Protein AF-A0A934TIP6-F1 (afdb_monomer_lite)

Secondary structure (DSSP, 8-state):
-PPPP-------SSHHHHHHHHHHHHHHTTSSSSHHHHHHHTT--GGGGGGSSSSS--PPPHHHHHHHHHHHTB-HHHHHH--S-SB-SSPPPPPPS-HHHHHHHHHHHHHHHHHHHHHTTS-SSHHHHHHHTT--HHHHHHHHH-TT-PPPHHHHHHHHHHH-B-HHHHHHS-S-SB--

Structure (mmCIF, N/CA/C/O backbone):
data_AF-A0A934TIP6-F1
#
_entry.id   AF-A0A934TIP6-F1
#
loop_
_atom_site.group_PDB
_atom_site.id
_atom_site.type_symbol
_atom_site.label_atom_id
_atom_site.label_alt_id
_atom_site.label_comp_id
_atom_site.label_asym_id
_atom_site.label_entity_id
_atom_site.label_seq_id
_atom_site.pdbx_PDB_ins_code
_atom_site.Cartn_x
_atom_site.Cartn_y
_atom_site.Cartn_z
_atom_site.occupancy
_atom_site.B_iso_or_equiv
_atom_site.auth_seq_id
_atom_site.auth_comp_id
_atom_site.auth_asym_id
_atom_site.auth_atom_id
_atom_site.pdbx_PDB_model_num
ATOM 1 N N . MET A 1 1 ? -9.749 -13.375 19.514 1.00 35.75 1 MET A N 1
ATOM 2 C CA . MET A 1 1 ? -10.208 -12.117 18.885 1.00 35.75 1 MET A CA 1
ATOM 3 C C . MET A 1 1 ? -11.537 -12.385 18.184 1.00 35.75 1 MET A C 1
ATOM 5 O O . MET A 1 1 ? -11.676 -13.491 17.665 1.00 35.75 1 MET A O 1
ATOM 9 N N . PRO A 1 2 ? -12.535 -11.482 18.238 1.00 31.72 2 PRO A N 1
ATOM 10 C CA . PRO A 1 2 ? -13.823 -11.696 17.579 1.00 31.72 2 PRO A CA 1
ATOM 11 C C . PRO A 1 2 ? -13.658 -11.573 16.060 1.00 31.72 2 PRO A C 1
ATOM 13 O O . PRO A 1 2 ? -13.061 -10.609 15.591 1.00 31.72 2 PRO A O 1
ATOM 16 N N . LYS A 1 3 ? -14.181 -12.558 15.328 1.00 41.22 3 LYS A N 1
ATOM 17 C CA . LYS A 1 3 ? -14.133 -12.662 13.863 1.00 41.22 3 LYS A CA 1
ATOM 18 C C . LYS A 1 3 ? -15.071 -11.637 13.229 1.00 41.22 3 LYS A C 1
ATOM 20 O O . LYS A 1 3 ? -16.223 -11.533 13.664 1.00 41.22 3 LYS A O 1
ATOM 25 N N . LEU A 1 4 ? -14.624 -10.928 12.194 1.00 46.34 4 LEU A N 1
ATOM 26 C CA . LEU A 1 4 ? -15.534 -10.177 11.331 1.00 46.34 4 LEU A CA 1
ATOM 27 C C . LEU A 1 4 ? -16.456 -11.206 10.657 1.00 46.34 4 LEU A C 1
ATOM 29 O O . LEU A 1 4 ? -16.002 -12.139 10.001 1.00 46.34 4 LEU A O 1
ATOM 33 N N . SER A 1 5 ? -17.767 -11.129 10.908 1.00 40.75 5 SER A N 1
ATOM 34 C CA . SER A 1 5 ? -18.690 -12.161 10.427 1.00 40.75 5 SER A CA 1
ATOM 35 C C . SER A 1 5 ? -18.720 -12.179 8.896 1.00 40.75 5 SER A C 1
ATOM 37 O O . SER A 1 5 ? -19.048 -11.156 8.294 1.00 40.75 5 SER A O 1
ATOM 39 N N . ASN A 1 6 ? -18.459 -13.350 8.300 1.00 37.62 6 ASN A N 1
ATOM 40 C CA . ASN A 1 6 ? -18.580 -13.675 6.870 1.00 37.62 6 ASN A CA 1
ATOM 41 C C . ASN A 1 6 ? -20.030 -13.558 6.353 1.00 37.62 6 ASN A C 1
ATOM 43 O O . ASN A 1 6 ? -20.624 -14.520 5.867 1.00 37.62 6 ASN A O 1
ATOM 47 N N . LYS A 1 7 ? -20.644 -12.380 6.453 1.00 37.94 7 LYS A N 1
ATOM 48 C CA . LYS A 1 7 ? -21.800 -12.047 5.624 1.00 37.94 7 LYS A CA 1
ATOM 49 C C . LYS A 1 7 ? -21.249 -11.529 4.310 1.00 37.94 7 LYS A C 1
ATOM 51 O O . LYS A 1 7 ? -20.568 -10.515 4.313 1.00 37.94 7 LYS A O 1
ATOM 56 N N . ALA A 1 8 ? -21.531 -12.260 3.233 1.00 38.03 8 ALA A N 1
ATOM 57 C CA . ALA A 1 8 ? -21.173 -11.950 1.854 1.00 38.03 8 ALA A CA 1
ATOM 58 C C . ALA A 1 8 ? -21.288 -10.445 1.563 1.00 38.03 8 ALA A C 1
ATOM 60 O O . ALA A 1 8 ? -22.372 -9.917 1.310 1.00 38.03 8 ALA A O 1
ATOM 61 N N . ILE A 1 9 ? -20.155 -9.754 1.643 1.00 43.81 9 ILE A N 1
ATOM 62 C CA . ILE A 1 9 ? -20.020 -8.369 1.227 1.00 43.81 9 ILE A CA 1
ATOM 63 C C . ILE A 1 9 ? -19.826 -8.424 -0.285 1.00 43.81 9 ILE A C 1
ATOM 65 O O . ILE A 1 9 ? -18.886 -9.055 -0.767 1.00 43.81 9 ILE A O 1
ATOM 69 N N . SER A 1 10 ? -20.729 -7.805 -1.047 1.00 39.66 10 SER A N 1
ATOM 70 C CA . SER A 1 10 ? -20.535 -7.635 -2.486 1.00 39.66 10 SER A CA 1
ATOM 71 C C . SER A 1 10 ? -19.208 -6.909 -2.709 1.00 39.66 10 SER A C 1
ATOM 73 O O . SER A 1 10 ? -19.057 -5.768 -2.270 1.00 39.66 10 SER A O 1
ATOM 75 N N . VAL A 1 11 ? -18.242 -7.569 -3.346 1.00 41.59 11 VAL A N 1
ATOM 76 C CA . VAL A 1 11 ? -16.917 -7.003 -3.622 1.00 41.59 11 VAL A CA 1
ATOM 77 C C . VAL A 1 11 ? -17.089 -5.835 -4.599 1.00 41.59 11 VAL A C 1
ATOM 79 O O . VAL A 1 11 ? -17.221 -6.045 -5.803 1.00 41.59 11 VAL A O 1
ATOM 82 N N . ASN A 1 12 ? -17.155 -4.604 -4.084 1.00 48.41 12 ASN A N 1
ATOM 83 C CA . ASN A 1 12 ? -17.153 -3.390 -4.900 1.00 48.41 12 ASN A CA 1
ATOM 84 C C . ASN A 1 12 ? -15.711 -2.878 -5.095 1.00 48.41 12 ASN A C 1
ATOM 86 O O . ASN A 1 12 ? -14.817 -3.168 -4.293 1.00 48.41 12 ASN A O 1
ATOM 90 N N . LYS A 1 13 ? -15.456 -2.230 -6.239 1.00 61.59 13 LYS A N 1
ATOM 91 C CA . LYS A 1 13 ? -14.138 -2.234 -6.905 1.00 61.59 13 LYS A CA 1
ATOM 92 C C . LYS A 1 13 ? -13.072 -1.321 -6.283 1.00 61.59 13 LYS A C 1
ATOM 94 O O . LYS A 1 13 ? -11.893 -1.650 -6.419 1.00 61.59 13 LYS A O 1
ATOM 99 N N . ASN A 1 14 ? -13.421 -0.229 -5.604 1.00 78.19 14 ASN A N 1
ATOM 100 C CA . ASN A 1 14 ? -12.431 0.751 -5.131 1.00 78.19 14 ASN A CA 1
ATOM 101 C C . ASN A 1 14 ? -12.006 0.522 -3.662 1.00 78.19 14 ASN A C 1
ATOM 103 O O . ASN A 1 14 ? -12.604 -0.271 -2.933 1.00 78.19 14 ASN A O 1
ATOM 107 N N . ILE A 1 15 ? -10.903 1.150 -3.254 1.00 86.62 15 ILE A N 1
ATOM 108 C CA . ILE A 1 15 ? -10.320 0.987 -1.912 1.00 86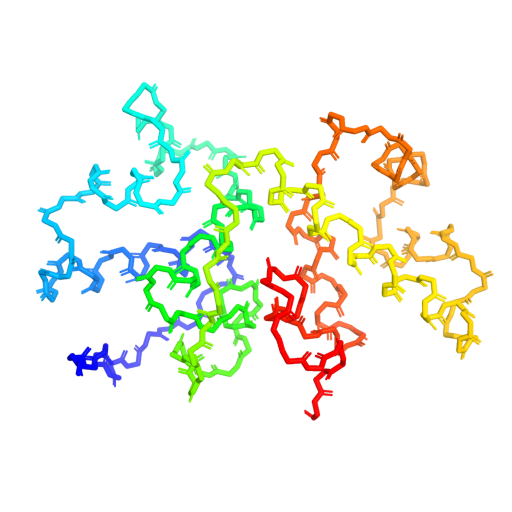.62 15 ILE A CA 1
ATOM 109 C C . ILE A 1 15 ? -11.253 1.589 -0.856 1.00 86.62 15 ILE A C 1
ATOM 111 O O . ILE A 1 15 ? -11.394 1.043 0.235 1.00 86.62 15 ILE A O 1
ATOM 115 N N . GLU A 1 16 ? -11.905 2.694 -1.198 1.00 85.00 16 GLU A N 1
ATOM 116 C CA . GLU A 1 16 ? -12.779 3.479 -0.335 1.00 85.00 16 GLU A CA 1
ATOM 117 C C . GLU A 1 16 ? -13.965 2.646 0.169 1.00 85.00 16 GLU A C 1
ATOM 119 O O . GLU A 1 16 ? -14.174 2.554 1.378 1.00 85.00 16 GLU A O 1
ATOM 124 N N . ASP A 1 17 ? -14.653 1.937 -0.730 1.00 84.75 17 ASP A N 1
ATOM 125 C CA . ASP A 1 17 ? -15.770 1.054 -0.390 1.00 84.75 17 ASP A CA 1
ATOM 126 C C . ASP A 1 17 ? -15.335 -0.025 0.615 1.00 84.75 17 ASP A C 1
ATOM 128 O O . ASP A 1 17 ? -16.024 -0.307 1.599 1.00 84.75 17 ASP A O 1
ATOM 132 N N . ARG A 1 18 ? -14.159 -0.629 0.395 1.00 88.75 18 ARG A N 1
ATOM 133 C CA . ARG A 1 18 ? -13.613 -1.674 1.276 1.00 88.75 18 ARG A CA 1
ATOM 134 C C . ARG A 1 18 ? -13.207 -1.127 2.643 1.00 88.75 18 ARG A C 1
ATOM 136 O O . ARG A 1 18 ? -13.401 -1.816 3.647 1.00 88.75 18 ARG A O 1
ATOM 143 N N . VAL A 1 19 ? -12.698 0.103 2.711 1.00 89.12 19 VAL A N 1
ATOM 144 C CA . VAL A 1 19 ? -12.437 0.775 3.991 1.00 89.12 19 VAL A CA 1
ATOM 145 C C . VAL A 1 19 ? -13.746 1.056 4.733 1.00 89.12 19 VAL A C 1
ATOM 147 O O . VAL A 1 19 ? -13.816 0.807 5.938 1.00 89.12 19 VAL A O 1
ATOM 150 N N . ASP A 1 20 ? -14.798 1.493 4.041 1.00 86.75 20 ASP A N 1
ATOM 151 C CA . ASP A 1 20 ? -16.110 1.742 4.650 1.00 86.75 20 ASP A CA 1
ATOM 152 C C . ASP A 1 20 ? -16.747 0.465 5.212 1.00 86.75 20 ASP A C 1
ATOM 154 O O . ASP A 1 20 ? -17.298 0.474 6.319 1.00 86.75 20 ASP A O 1
ATOM 158 N N . ILE A 1 21 ? -16.609 -0.657 4.499 1.00 88.06 21 ILE A N 1
ATOM 159 C CA . ILE A 1 21 ? -17.008 -1.988 4.976 1.00 88.06 21 ILE A CA 1
ATOM 160 C C . ILE A 1 21 ? -16.298 -2.329 6.293 1.00 88.06 21 ILE A C 1
ATOM 162 O O . ILE A 1 21 ? -16.958 -2.708 7.266 1.00 88.06 21 ILE A O 1
ATOM 166 N N . ILE A 1 22 ? -14.971 -2.167 6.346 1.00 90.56 22 ILE A N 1
ATOM 167 C CA . ILE A 1 22 ? -14.180 -2.445 7.554 1.00 90.56 22 ILE A CA 1
ATOM 168 C C . ILE A 1 22 ? -14.604 -1.521 8.692 1.00 90.56 22 ILE A C 1
ATOM 170 O O . ILE A 1 22 ? -14.904 -1.992 9.786 1.00 90.56 22 ILE A O 1
ATOM 174 N N . LYS A 1 23 ? -14.678 -0.211 8.439 1.00 89.81 23 LYS A N 1
ATOM 175 C CA . LYS A 1 23 ? -15.073 0.793 9.431 1.00 89.81 23 LYS A CA 1
ATOM 176 C C . LYS A 1 23 ? -16.423 0.453 10.053 1.00 89.81 23 LYS A C 1
ATOM 178 O O . LYS A 1 23 ? -16.555 0.476 11.275 1.00 89.81 23 LYS A O 1
ATOM 183 N N . LYS A 1 24 ? -17.416 0.114 9.226 1.00 87.88 24 LYS A N 1
ATOM 184 C CA . LYS A 1 24 ? -18.740 -0.297 9.699 1.00 87.88 24 LYS A CA 1
ATOM 185 C C . LYS A 1 24 ? -18.656 -1.558 10.561 1.00 87.88 24 LYS A C 1
ATOM 187 O O . LYS A 1 24 ? -19.179 -1.559 11.669 1.00 87.88 24 LYS A O 1
ATOM 192 N N . GLY A 1 25 ? -17.941 -2.585 10.099 1.00 89.44 25 GLY A N 1
ATOM 193 C CA . GLY A 1 25 ? -17.751 -3.826 10.853 1.00 89.44 25 GLY A CA 1
ATOM 194 C C . GLY A 1 25 ? -17.082 -3.617 12.216 1.00 89.44 25 GLY A C 1
ATOM 195 O O . GLY A 1 25 ? -17.524 -4.198 13.204 1.00 89.44 25 GLY A O 1
ATOM 196 N N . LEU A 1 26 ? -16.066 -2.751 12.289 1.00 89.88 26 LEU A N 1
ATOM 197 C CA . LEU A 1 26 ? -15.357 -2.422 13.532 1.00 89.88 26 LEU A CA 1
ATOM 198 C C . LEU A 1 26 ? -16.224 -1.636 14.528 1.00 89.88 26 LEU A C 1
ATOM 200 O O . LEU A 1 26 ? -16.076 -1.820 15.737 1.00 89.88 26 LEU A O 1
ATOM 204 N N . LEU A 1 27 ? -17.110 -0.765 14.037 1.00 87.81 27 LEU A N 1
ATOM 205 C CA . LEU A 1 27 ? -18.076 -0.040 14.869 1.00 87.81 27 LEU A CA 1
ATOM 206 C C . LEU A 1 27 ? -19.151 -0.984 15.413 1.00 87.81 27 LEU A C 1
ATOM 208 O O . LEU A 1 27 ? -19.422 -0.982 16.614 1.00 87.81 27 LEU A O 1
ATOM 212 N N . ASP A 1 28 ? -19.718 -1.825 14.546 1.00 91.06 28 ASP A N 1
ATOM 213 C CA . ASP A 1 28 ? -20.764 -2.785 14.908 1.00 91.06 28 ASP A CA 1
ATOM 214 C C . ASP A 1 28 ? -20.248 -3.812 15.934 1.00 91.06 28 ASP A C 1
ATOM 216 O O . ASP A 1 28 ? -20.955 -4.165 16.882 1.00 91.06 28 ASP A O 1
ATOM 220 N N . SER A 1 29 ? -18.991 -4.253 15.796 1.00 89.50 29 SER A N 1
ATOM 221 C CA . SER A 1 29 ? -18.334 -5.168 16.740 1.00 89.50 29 SER A CA 1
ATOM 222 C C . SER A 1 29 ? -17.789 -4.488 18.000 1.00 89.50 29 SER A C 1
ATOM 224 O O . SER A 1 29 ? -17.334 -5.182 18.911 1.00 89.50 29 SER A O 1
ATOM 226 N N . LYS A 1 30 ? -17.838 -3.150 18.074 1.00 90.44 30 LYS A N 1
ATOM 227 C CA . LYS A 1 30 ? -17.250 -2.324 19.144 1.00 90.44 30 LYS A CA 1
ATOM 228 C C . LYS A 1 30 ? -15.732 -2.493 19.306 1.00 90.44 30 LYS A C 1
ATOM 230 O O . LYS A 1 30 ? -15.201 -2.225 20.383 1.00 90.44 30 LYS A O 1
ATOM 235 N N . ASN A 1 31 ? -15.033 -2.900 18.244 1.00 87.38 31 ASN A N 1
ATOM 236 C CA . ASN A 1 31 ? -13.567 -2.876 18.196 1.00 87.38 31 ASN A CA 1
ATOM 237 C C . ASN A 1 31 ? -13.025 -1.435 18.155 1.00 87.38 31 ASN A C 1
ATOM 239 O O . ASN A 1 31 ? -11.917 -1.188 18.616 1.00 87.38 31 ASN A O 1
ATOM 243 N N . VAL A 1 32 ? -13.821 -0.491 17.643 1.00 89.38 32 VAL A N 1
ATOM 244 C CA . VAL A 1 32 ? -13.631 0.961 17.791 1.00 89.38 32 VAL A CA 1
ATOM 245 C C . VAL A 1 32 ? -14.946 1.583 18.262 1.00 89.38 32 VAL A C 1
ATOM 247 O O . VAL A 1 32 ? -16.027 1.115 17.904 1.00 89.38 32 VAL A O 1
ATOM 250 N N . LYS A 1 33 ? -14.889 2.639 19.074 1.00 90.19 33 LYS A N 1
ATOM 251 C CA . LYS A 1 33 ? -16.072 3.265 19.692 1.00 90.19 33 LYS A CA 1
ATOM 252 C C . LYS A 1 33 ? -16.713 4.324 18.805 1.00 90.19 33 LYS A C 1
ATOM 254 O O . LYS A 1 33 ? -17.867 4.684 19.020 1.00 90.19 33 LYS A O 1
ATOM 259 N N . SER A 1 34 ? -15.966 4.880 17.853 1.00 89.06 34 SER A N 1
ATOM 260 C CA . SER A 1 34 ? -16.447 5.960 16.991 1.00 89.06 34 SER A CA 1
ATOM 261 C C . SER A 1 34 ? -15.688 6.032 15.667 1.00 89.06 34 SER A C 1
ATOM 263 O O . SER A 1 34 ? -14.567 5.541 15.543 1.00 89.06 34 SER A O 1
ATOM 265 N N . GLY A 1 35 ? -16.284 6.699 14.673 1.00 84.62 35 GLY A N 1
ATOM 266 C CA . GLY A 1 35 ? -15.602 6.985 13.407 1.00 84.62 35 GLY A CA 1
ATOM 267 C C . GLY A 1 35 ? -14.354 7.860 13.577 1.00 84.62 35 GLY A C 1
ATOM 268 O O . GLY A 1 35 ? -13.453 7.793 12.747 1.00 84.62 35 GLY A O 1
ATOM 269 N N . ARG A 1 36 ? -14.286 8.634 14.666 1.00 85.44 36 ARG A N 1
ATOM 270 C CA . ARG A 1 36 ? -13.109 9.412 15.057 1.00 85.44 36 ARG A CA 1
ATOM 271 C C . ARG A 1 36 ? -11.975 8.510 15.533 1.00 85.44 36 ARG A C 1
ATOM 273 O O . ARG A 1 36 ? -10.883 8.612 14.997 1.00 85.44 36 ARG A O 1
ATOM 280 N N . GLU A 1 37 ? -12.248 7.597 16.463 1.00 89.06 37 GLU A N 1
ATOM 281 C CA . GLU A 1 37 ? -11.247 6.627 16.939 1.00 89.06 37 GLU A CA 1
ATOM 282 C C . GLU A 1 37 ? -10.719 5.770 15.782 1.00 89.06 37 GLU A C 1
ATOM 284 O O . GLU A 1 37 ? -9.518 5.540 15.669 1.00 89.06 37 GLU A O 1
ATOM 289 N N . PHE A 1 38 ? -11.605 5.369 14.865 1.00 89.88 38 PHE A N 1
ATOM 290 C CA . PHE A 1 38 ? -11.199 4.714 13.627 1.00 89.88 38 PHE A CA 1
ATOM 291 C C . PHE A 1 38 ? -10.218 5.575 12.818 1.00 89.88 38 PHE A C 1
ATOM 293 O O . PHE A 1 38 ? -9.140 5.111 12.468 1.00 89.88 38 PHE A O 1
ATOM 300 N N . ALA A 1 39 ? -10.555 6.829 12.533 1.00 86.62 39 ALA A N 1
ATOM 301 C CA . ALA A 1 39 ? -9.702 7.705 11.736 1.00 86.62 39 ALA A CA 1
ATOM 302 C C . ALA A 1 39 ? -8.353 8.018 12.414 1.00 86.62 39 ALA A C 1
ATOM 304 O O . ALA A 1 39 ? -7.317 7.964 11.751 1.00 86.62 39 ALA A O 1
ATOM 305 N N . GLU A 1 40 ? -8.351 8.257 13.728 1.00 87.31 40 GLU A N 1
ATOM 306 C CA . GLU A 1 40 ? -7.133 8.421 14.534 1.00 87.31 40 GLU A CA 1
ATOM 307 C C . GLU A 1 40 ? -6.241 7.171 14.432 1.00 87.31 40 GLU A C 1
ATOM 309 O O . GLU A 1 40 ? -5.034 7.284 14.217 1.00 87.31 40 GLU A O 1
ATOM 314 N N . SER A 1 41 ? -6.834 5.971 14.478 1.00 88.75 41 SER A N 1
ATOM 315 C CA . SER A 1 41 ? -6.095 4.707 14.363 1.00 88.75 41 SER A CA 1
ATOM 316 C C . SER A 1 41 ? -5.437 4.479 12.996 1.00 88.75 41 SER A C 1
ATOM 318 O O . SER A 1 41 ? -4.501 3.693 12.899 1.00 88.75 41 SER A O 1
ATOM 320 N N . ILE A 1 42 ? -5.881 5.164 11.940 1.00 88.88 42 ILE A N 1
ATOM 321 C CA . ILE A 1 42 ? -5.283 5.077 10.596 1.00 88.88 42 ILE A CA 1
ATOM 322 C C . ILE A 1 42 ? -4.511 6.350 10.215 1.00 88.88 42 ILE A C 1
ATOM 324 O O . ILE A 1 42 ? -4.247 6.602 9.037 1.00 88.88 42 ILE A O 1
ATOM 328 N N . GLY A 1 43 ? -4.133 7.150 11.219 1.00 85.88 43 GLY A N 1
ATOM 329 C CA . GLY A 1 43 ? -3.212 8.276 11.071 1.00 85.88 43 GLY A CA 1
ATOM 330 C C . GLY A 1 43 ? -3.857 9.599 10.651 1.00 85.88 43 GLY A C 1
ATOM 331 O O . GLY A 1 43 ? -3.130 10.522 10.284 1.00 85.88 43 GLY A O 1
ATOM 332 N N . TYR A 1 44 ? -5.188 9.724 10.703 1.00 81.38 44 TYR A N 1
ATOM 333 C CA . TYR A 1 44 ? -5.873 10.999 10.476 1.00 81.38 44 TYR A CA 1
ATOM 334 C C . TYR A 1 44 ? -6.103 11.747 11.791 1.00 81.38 44 TYR A C 1
ATOM 336 O O . TYR A 1 44 ? -6.641 11.209 12.752 1.00 81.38 44 TYR A O 1
ATOM 344 N N . LEU A 1 45 ? -5.744 13.029 11.803 1.00 66.00 45 LEU A N 1
ATOM 345 C CA . LEU A 1 45 ? -6.070 13.944 12.896 1.00 66.00 45 LEU A CA 1
ATOM 346 C C . LEU A 1 45 ? -7.526 14.422 12.801 1.00 66.00 45 LEU A C 1
ATOM 348 O O . LEU A 1 45 ? -8.082 14.537 11.706 1.00 66.00 45 LEU A O 1
ATOM 352 N N . ASP A 1 46 ? -8.092 14.808 13.945 1.00 56.72 46 ASP A N 1
ATOM 353 C CA . ASP A 1 46 ? -9.424 15.414 14.097 1.00 56.72 46 ASP A CA 1
ATOM 354 C C . ASP A 1 46 ? -9.779 16.469 13.043 1.00 56.72 46 ASP A C 1
ATOM 356 O O . ASP A 1 46 ? -10.888 16.499 12.508 1.00 56.72 46 ASP A O 1
ATOM 360 N N . SER A 1 47 ? -8.816 17.332 12.721 1.00 53.53 47 SER A N 1
ATOM 361 C CA . SER A 1 47 ? -8.966 18.433 11.767 1.00 53.53 47 SER A CA 1
ATOM 362 C C . SER A 1 47 ? -9.204 17.976 10.322 1.00 53.53 47 SER A C 1
ATOM 364 O O . SER A 1 47 ? -9.639 18.772 9.490 1.00 53.53 47 SER A O 1
ATOM 366 N N . ASN A 1 48 ? -8.953 16.700 10.013 1.00 55.84 48 ASN A N 1
ATOM 367 C CA . ASN A 1 48 ? -9.147 16.098 8.696 1.00 55.84 48 ASN A CA 1
ATOM 368 C C . ASN A 1 48 ? -10.339 15.126 8.640 1.00 55.84 48 ASN A C 1
ATOM 370 O O . ASN A 1 48 ? -10.633 14.611 7.563 1.00 55.84 48 ASN A O 1
ATOM 374 N N . LEU A 1 49 ? -11.071 14.917 9.744 1.00 55.28 49 LEU A N 1
ATOM 375 C CA . LEU A 1 49 ? -12.220 13.999 9.795 1.00 55.28 49 LEU A CA 1
ATOM 376 C C . LEU A 1 49 ? -13.349 14.390 8.839 1.00 55.28 49 LEU A C 1
ATOM 378 O O . LEU A 1 49 ? -13.948 13.522 8.215 1.00 55.28 49 LEU A O 1
ATOM 382 N N . ALA A 1 50 ? -13.597 15.693 8.666 1.00 53.75 50 ALA A N 1
ATOM 383 C CA . ALA A 1 50 ? -14.603 16.208 7.733 1.00 53.75 50 ALA A CA 1
ATOM 384 C C . ALA A 1 50 ? -14.290 15.898 6.253 1.00 53.75 50 ALA A C 1
ATOM 386 O O . ALA A 1 50 ? -15.156 16.061 5.397 1.00 53.75 50 ALA A O 1
ATOM 387 N N . LYS A 1 51 ? -13.060 15.460 5.940 1.00 53.38 51 LYS A N 1
ATOM 388 C CA . LYS A 1 51 ? -12.622 15.078 4.587 1.00 53.38 51 LYS A CA 1
ATOM 389 C C . LYS A 1 51 ? -12.771 13.576 4.315 1.00 53.38 51 LYS A C 1
ATOM 391 O O . LYS A 1 51 ? -12.581 13.158 3.179 1.00 53.38 51 LYS A O 1
ATOM 396 N N . ILE A 1 52 ? -13.105 12.774 5.330 1.00 51.81 52 ILE A N 1
ATOM 397 C CA . ILE A 1 52 ? -13.296 11.325 5.211 1.00 51.81 52 ILE A CA 1
ATOM 398 C C . ILE A 1 52 ? -14.782 11.053 4.941 1.00 51.81 52 ILE A C 1
ATOM 400 O O . ILE A 1 52 ? -15.626 11.317 5.795 1.00 51.81 52 ILE A O 1
ATOM 404 N N . GLY A 1 53 ? -15.105 10.525 3.757 1.00 49.44 53 GLY A N 1
ATOM 405 C CA . GLY A 1 53 ? -16.475 10.145 3.373 1.00 49.44 53 GLY A CA 1
ATOM 406 C C . GLY A 1 53 ? -17.346 11.279 2.813 1.00 49.44 53 GLY A C 1
ATOM 407 O O . GLY A 1 53 ? -18.530 11.072 2.558 1.00 49.44 53 GLY A O 1
ATOM 408 N N . GLY A 1 54 ? -16.784 12.474 2.605 1.00 38.25 54 GLY A N 1
ATOM 409 C CA . GLY A 1 54 ? -17.419 13.524 1.808 1.00 38.25 54 GLY A CA 1
ATOM 410 C C . GLY A 1 54 ? -17.231 13.253 0.316 1.00 38.25 54 GLY A C 1
ATOM 411 O O . GLY A 1 54 ? -16.203 12.719 -0.085 1.00 38.25 54 GLY A O 1
ATOM 412 N N . SER A 1 55 ? -18.211 13.641 -0.500 1.00 37.28 55 SER A N 1
ATOM 413 C CA . SER A 1 55 ? -18.250 13.556 -1.967 1.00 37.28 55 SER A CA 1
ATOM 414 C C . SER A 1 55 ? -17.117 14.342 -2.658 1.00 37.28 55 SER A C 1
ATOM 416 O O . SER A 1 55 ? -17.352 15.346 -3.330 1.00 37.28 55 SER A O 1
ATOM 418 N N . GLY A 1 56 ? -15.874 13.919 -2.458 1.00 39.59 56 GLY A N 1
ATOM 419 C CA . GLY A 1 56 ? -14.667 14.503 -3.019 1.00 39.59 56 GLY A CA 1
ATOM 420 C C . GLY A 1 56 ? -13.631 13.417 -3.285 1.00 39.59 56 GLY A C 1
ATOM 421 O O . GLY A 1 56 ? -13.608 12.395 -2.610 1.00 39.59 56 GLY A O 1
ATOM 422 N N . ASN A 1 57 ? -12.774 13.655 -4.278 1.00 44.28 57 ASN A N 1
ATOM 423 C CA . ASN A 1 57 ? -11.738 12.752 -4.801 1.00 44.28 57 ASN A CA 1
ATOM 424 C C . ASN A 1 57 ? -10.592 12.428 -3.806 1.00 44.28 57 ASN A C 1
ATOM 426 O O . ASN A 1 57 ? -9.426 12.389 -4.199 1.00 44.28 57 ASN A O 1
ATOM 430 N N . TYR A 1 58 ? -10.874 12.257 -2.514 1.00 51.91 58 TYR A N 1
ATOM 431 C CA . TYR A 1 58 ? -9.875 11.920 -1.504 1.00 51.91 58 TYR A CA 1
ATOM 432 C C . TYR A 1 58 ? -9.755 10.402 -1.377 1.00 51.91 58 TYR A C 1
ATOM 434 O O . TYR A 1 58 ? -10.600 9.753 -0.771 1.00 51.91 58 TYR A O 1
ATOM 442 N N . SER A 1 59 ? -8.687 9.855 -1.956 1.00 68.38 59 SER A N 1
ATOM 443 C CA . SER A 1 59 ? -8.320 8.445 -1.810 1.00 68.38 59 SER A CA 1
ATOM 444 C C . SER A 1 59 ? -7.444 8.241 -0.573 1.00 68.38 59 SER A C 1
ATOM 446 O O . SER A 1 59 ? -6.645 9.115 -0.219 1.00 68.38 59 SER A O 1
ATOM 448 N N . TYR A 1 60 ? -7.586 7.093 0.090 1.00 83.38 60 TYR A N 1
ATOM 449 C CA . TYR A 1 60 ? -6.750 6.722 1.233 1.00 83.38 60 TYR A CA 1
ATOM 450 C C . TYR A 1 60 ? -5.283 6.585 0.811 1.00 83.38 60 TYR A C 1
ATOM 452 O O . TYR A 1 60 ? -4.974 5.927 -0.182 1.00 83.38 60 TYR A O 1
ATOM 460 N N . SER A 1 61 ? -4.359 7.177 1.574 1.00 89.62 61 SER A N 1
ATOM 461 C CA . SER A 1 61 ? -2.928 6.970 1.338 1.00 89.62 61 SER A CA 1
ATOM 462 C C . SER A 1 61 ? -2.533 5.523 1.649 1.00 89.62 61 SER A C 1
ATOM 464 O O . SER A 1 61 ? -3.155 4.841 2.468 1.00 89.62 61 SER A O 1
ATOM 466 N N . LEU A 1 62 ? -1.444 5.052 1.037 1.00 92.38 62 LEU A N 1
ATOM 467 C CA . LEU A 1 62 ? -0.905 3.726 1.348 1.00 92.38 62 LEU A CA 1
ATOM 468 C C . LEU A 1 62 ? -0.439 3.611 2.810 1.00 92.38 62 LEU A C 1
ATOM 470 O O . LEU A 1 62 ? -0.519 2.526 3.377 1.00 92.38 62 LEU A O 1
ATOM 474 N N . SER A 1 63 ? -0.008 4.712 3.434 1.00 92.94 63 SER A N 1
ATOM 475 C CA . SER A 1 63 ? 0.337 4.764 4.861 1.00 92.94 63 SER A CA 1
ATOM 476 C C . SER A 1 63 ? -0.877 4.515 5.757 1.00 92.94 63 SER A C 1
ATOM 478 O O . SER A 1 63 ? -0.809 3.672 6.651 1.00 92.94 63 SER A O 1
ATOM 480 N N . SER A 1 64 ? -2.017 5.152 5.475 1.00 91.50 64 SER A N 1
ATOM 481 C CA . SER A 1 64 ? -3.265 4.897 6.202 1.00 91.50 64 SER A CA 1
ATOM 482 C C . SER A 1 64 ? -3.772 3.470 6.006 1.00 91.50 64 SER A C 1
ATOM 484 O O . SER A 1 64 ? -4.235 2.848 6.961 1.00 91.50 64 SER A O 1
ATOM 486 N N . ILE A 1 65 ? -3.639 2.913 4.797 1.00 92.75 65 ILE A N 1
ATOM 487 C CA . ILE A 1 65 ? -3.991 1.510 4.530 1.00 92.75 65 ILE A CA 1
ATOM 488 C C . ILE A 1 65 ? -3.053 0.564 5.293 1.00 92.75 65 ILE A C 1
ATOM 490 O O . ILE A 1 65 ? -3.514 -0.422 5.862 1.00 92.75 65 ILE A O 1
ATOM 494 N N . ALA A 1 66 ? -1.754 0.861 5.363 1.00 94.00 66 ALA A N 1
ATOM 495 C CA . ALA A 1 66 ? -0.806 0.060 6.133 1.00 94.00 66 ALA A CA 1
ATOM 496 C C . ALA A 1 66 ? -1.162 0.052 7.631 1.00 94.00 66 ALA A C 1
ATOM 498 O O . ALA A 1 66 ? -1.227 -1.016 8.237 1.00 94.00 66 ALA A O 1
ATOM 499 N N . LEU A 1 67 ? -1.475 1.218 8.211 1.00 92.88 67 LEU A N 1
ATOM 500 C CA . LEU A 1 67 ? -1.935 1.325 9.601 1.00 92.88 67 LEU A CA 1
ATOM 501 C C . LEU A 1 67 ? -3.229 0.542 9.846 1.00 92.88 67 LEU A C 1
ATOM 503 O O . LEU A 1 67 ? -3.327 -0.163 10.847 1.00 92.88 67 LEU A O 1
ATOM 507 N N . LEU A 1 68 ? -4.191 0.605 8.919 1.00 91.88 68 LEU A N 1
ATOM 508 C CA . LEU A 1 68 ? -5.418 -0.196 8.974 1.00 91.88 68 LEU A CA 1
ATOM 509 C C . LEU A 1 68 ? -5.103 -1.700 9.042 1.00 91.88 68 LEU A C 1
ATOM 511 O O . LEU A 1 68 ? -5.661 -2.408 9.880 1.00 91.88 68 LEU A O 1
ATOM 515 N N . CYS A 1 69 ? -4.192 -2.176 8.187 1.00 92.31 69 CYS A N 1
ATOM 516 C CA . CYS A 1 69 ? -3.790 -3.583 8.141 1.00 92.31 69 CYS A CA 1
ATOM 517 C C . CYS A 1 69 ? -3.173 -4.038 9.465 1.00 92.31 69 CYS A C 1
ATOM 519 O O . CYS A 1 69 ? -3.546 -5.085 9.990 1.00 92.31 69 CYS A O 1
ATOM 521 N N . VAL A 1 70 ? -2.278 -3.233 10.041 1.00 90.81 70 VAL A N 1
ATOM 522 C CA . VAL A 1 70 ? -1.598 -3.573 11.300 1.00 90.81 70 VAL A CA 1
ATOM 523 C C . VAL A 1 70 ? -2.530 -3.498 12.500 1.00 90.81 70 VAL A C 1
ATOM 525 O O . VAL A 1 70 ? -2.549 -4.416 13.316 1.00 90.81 70 VAL A O 1
ATOM 528 N N . ASN A 1 71 ? -3.320 -2.433 12.610 1.00 90.69 71 ASN A N 1
ATOM 529 C CA . ASN A 1 71 ? -4.125 -2.187 13.804 1.00 90.69 71 ASN A CA 1
ATOM 530 C C . ASN A 1 71 ? -5.357 -3.094 13.887 1.00 90.69 71 ASN A C 1
ATOM 532 O O . ASN A 1 71 ? -5.832 -3.373 14.987 1.00 90.69 71 ASN A O 1
ATOM 536 N N . PHE A 1 72 ? -5.857 -3.575 12.745 1.00 89.88 72 PHE A N 1
ATOM 537 C CA . PHE A 1 72 ? -7.083 -4.374 12.677 1.00 89.88 72 PHE A CA 1
ATOM 538 C C . PHE A 1 72 ? -6.905 -5.746 12.026 1.00 89.88 72 PHE A C 1
ATOM 540 O O . PHE A 1 72 ? -7.897 -6.422 11.767 1.00 89.88 72 PHE A O 1
ATOM 547 N N . ASN A 1 73 ? -5.662 -6.175 11.794 1.00 90.50 73 ASN A N 1
ATOM 548 C CA . ASN A 1 73 ? -5.333 -7.475 11.208 1.00 90.50 73 ASN A CA 1
ATOM 549 C C . ASN A 1 73 ? -6.032 -7.727 9.855 1.00 90.50 73 ASN A C 1
ATOM 551 O O . ASN A 1 73 ? -6.568 -8.807 9.595 1.00 90.50 73 ASN A O 1
ATOM 555 N N . ILE A 1 74 ? -6.047 -6.698 9.006 1.00 91.31 74 ILE A N 1
ATOM 556 C CA . ILE A 1 74 ? -6.665 -6.737 7.677 1.00 91.31 74 ILE A CA 1
ATOM 557 C C . ILE A 1 74 ? -5.618 -7.146 6.648 1.00 91.31 74 ILE A C 1
ATOM 559 O O . ILE A 1 74 ? -4.522 -6.592 6.616 1.00 91.31 74 ILE A O 1
ATOM 563 N N . ASN A 1 75 ? -5.983 -8.069 5.764 1.00 91.62 75 ASN A N 1
ATOM 564 C CA . ASN A 1 75 ? -5.153 -8.490 4.647 1.00 91.62 75 ASN A CA 1
ATOM 565 C C . ASN A 1 75 ? -4.991 -7.357 3.621 1.00 91.62 75 ASN A C 1
ATOM 567 O O . ASN A 1 75 ? -5.955 -6.939 2.965 1.00 91.62 75 ASN A O 1
ATOM 571 N N . ALA A 1 76 ? -3.749 -6.911 3.411 1.00 93.00 76 ALA A N 1
ATOM 572 C CA . ALA A 1 76 ? -3.433 -5.838 2.474 1.00 93.00 76 ALA A CA 1
ATOM 573 C C . ALA A 1 76 ? -3.837 -6.168 1.022 1.00 93.00 76 ALA A C 1
ATOM 575 O O . ALA A 1 76 ? -4.163 -5.275 0.239 1.00 93.00 76 ALA A O 1
ATOM 576 N N . ASN A 1 77 ? -3.837 -7.448 0.635 1.00 92.56 77 ASN A N 1
ATOM 577 C CA . ASN A 1 77 ? -4.219 -7.849 -0.723 1.00 92.56 77 ASN A CA 1
ATOM 578 C C . ASN A 1 77 ? -5.717 -7.645 -0.966 1.00 92.56 77 ASN A C 1
ATOM 580 O O . ASN A 1 77 ? -6.121 -7.197 -2.045 1.00 92.56 77 ASN A O 1
ATOM 584 N N . TRP A 1 78 ? -6.530 -7.913 0.055 1.00 92.56 78 TRP A N 1
ATOM 585 C CA . TRP A 1 78 ? -7.968 -7.713 -0.010 1.00 92.56 78 TRP A CA 1
ATOM 586 C C . TRP A 1 78 ? -8.319 -6.229 -0.013 1.00 92.56 78 TRP A C 1
ATOM 588 O O . TRP A 1 78 ? -9.086 -5.783 -0.858 1.00 92.56 78 TRP A O 1
ATOM 598 N N . ILE A 1 79 ? -7.719 -5.426 0.867 1.00 92.25 79 ILE A N 1
ATOM 599 C CA . ILE A 1 79 ? -8.054 -3.997 0.935 1.00 92.25 79 ILE A CA 1
ATOM 600 C C . ILE A 1 79 ? -7.611 -3.232 -0.320 1.00 92.25 79 ILE A C 1
ATOM 602 O O . ILE A 1 79 ? -8.364 -2.393 -0.817 1.00 92.25 79 ILE A O 1
ATOM 606 N N . VAL A 1 80 ? -6.440 -3.541 -0.891 1.00 91.75 80 VAL A N 1
ATOM 607 C CA . VAL A 1 80 ? -5.938 -2.812 -2.067 1.00 91.75 80 VAL A CA 1
ATOM 608 C C . VAL A 1 80 ? -6.611 -3.281 -3.358 1.00 91.75 80 VAL A C 1
ATOM 610 O O . VAL A 1 80 ? -7.004 -2.432 -4.155 1.00 91.75 80 VAL A O 1
ATOM 613 N N . CYS A 1 81 ? -6.816 -4.590 -3.543 1.00 90.00 81 CYS A N 1
ATOM 614 C CA . CYS A 1 81 ? -7.255 -5.161 -4.828 1.00 90.00 81 CYS A CA 1
ATOM 615 C C . CYS A 1 81 ? -8.456 -6.119 -4.739 1.00 90.00 81 CYS A C 1
ATOM 617 O O . CYS A 1 81 ? -8.858 -6.688 -5.748 1.00 90.00 81 CYS A O 1
ATOM 619 N N . GLY A 1 82 ? -9.028 -6.349 -3.557 1.00 89.31 82 GLY A N 1
ATOM 620 C CA . GLY A 1 82 ? -10.106 -7.328 -3.368 1.00 89.31 82 GLY A CA 1
ATOM 621 C C . GLY A 1 82 ? -9.652 -8.786 -3.502 1.00 89.31 82 GLY A C 1
ATOM 622 O O . GLY A 1 82 ? -10.475 -9.650 -3.789 1.00 89.31 82 GLY A O 1
ATOM 623 N N . ILE A 1 83 ? -8.355 -9.069 -3.334 1.00 88.19 83 ILE A N 1
ATOM 624 C CA . ILE A 1 83 ? -7.774 -10.405 -3.520 1.00 88.19 83 ILE A CA 1
ATOM 625 C C . ILE A 1 83 ? -7.655 -11.139 -2.177 1.00 88.19 83 ILE A C 1
ATOM 627 O O . ILE A 1 83 ? -6.969 -10.665 -1.272 1.00 88.19 83 ILE A O 1
ATOM 631 N N . GLY A 1 84 ? -8.236 -12.340 -2.098 1.00 88.31 84 GLY A N 1
ATOM 632 C CA . GLY A 1 84 ? -8.210 -13.204 -0.909 1.00 88.31 84 GLY A CA 1
ATOM 633 C C . GLY A 1 84 ? -9.312 -12.876 0.100 1.00 88.31 84 GLY A C 1
ATOM 634 O O . GLY A 1 84 ? -10.285 -12.208 -0.243 1.00 88.31 84 GLY A O 1
ATOM 635 N N . ASP A 1 85 ? -9.153 -13.348 1.335 1.00 89.50 85 ASP A N 1
ATOM 636 C CA . ASP A 1 85 ? -10.058 -13.039 2.447 1.00 89.50 85 ASP A CA 1
ATOM 637 C C . ASP A 1 85 ? -9.687 -11.714 3.132 1.00 89.50 85 ASP A C 1
ATOM 639 O O . ASP A 1 85 ? -8.560 -11.225 3.009 1.00 89.50 85 ASP A O 1
ATOM 643 N N . THR A 1 86 ? -10.643 -11.125 3.859 1.00 86.69 86 THR A N 1
ATOM 644 C CA . THR A 1 86 ? -10.479 -9.830 4.543 1.00 86.69 86 THR A CA 1
ATOM 645 C C . THR A 1 86 ? -9.458 -9.876 5.680 1.00 86.69 86 THR A C 1
ATOM 647 O O . THR A 1 86 ? -8.721 -8.910 5.877 1.00 86.69 86 THR A O 1
ATOM 650 N N . GLU A 1 87 ? -9.414 -10.971 6.435 1.00 84.69 87 GLU A N 1
ATOM 651 C CA . GLU A 1 87 ? -8.493 -11.155 7.560 1.00 84.69 87 GLU A CA 1
ATOM 652 C C . GLU A 1 87 ? -7.178 -11.784 7.077 1.00 84.69 87 GLU A C 1
ATOM 654 O O . GLU A 1 87 ? -7.142 -12.492 6.071 1.00 84.69 87 GLU A O 1
ATOM 659 N N . GLN A 1 88 ? -6.084 -11.515 7.787 1.00 75.38 88 GLN A N 1
ATOM 660 C CA . GLN A 1 88 ? -4.796 -12.176 7.557 1.00 75.38 88 GLN A CA 1
ATOM 661 C C . GLN A 1 88 ? -4.480 -13.178 8.676 1.00 75.38 88 GLN A C 1
ATOM 663 O O . GLN A 1 88 ? -4.763 -12.931 9.850 1.00 75.38 88 GLN A O 1
ATOM 668 N N . ASP A 1 89 ? -3.827 -14.282 8.319 1.00 69.62 89 ASP A N 1
ATOM 669 C CA . ASP A 1 89 ? -3.550 -15.399 9.237 1.00 69.62 89 ASP A CA 1
ATOM 670 C C . ASP A 1 89 ? -2.275 -15.225 10.084 1.00 69.62 89 ASP A C 1
ATOM 672 O O . ASP A 1 89 ? -1.881 -16.129 10.822 1.00 69.62 89 ASP A O 1
ATOM 676 N N . PHE A 1 90 ? -1.597 -14.081 9.983 1.00 68.94 90 PHE A N 1
ATOM 677 C CA . PHE A 1 90 ? -0.330 -13.824 10.665 1.00 68.94 90 PHE A CA 1
ATOM 678 C C . PHE A 1 90 ? -0.324 -12.455 11.344 1.00 68.94 90 PHE A C 1
ATOM 680 O O . PHE A 1 90 ? -0.975 -11.511 10.904 1.00 68.94 90 PHE A O 1
ATOM 687 N N . SER A 1 91 ? 0.430 -12.337 12.436 1.00 67.62 91 SER A N 1
ATOM 688 C CA . SER A 1 91 ? 0.606 -11.064 13.134 1.00 67.62 91 SER A CA 1
ATOM 689 C C . SER A 1 91 ? 1.631 -10.198 12.405 1.00 67.62 91 SER A C 1
ATOM 691 O O . SER A 1 91 ? 2.758 -10.636 12.191 1.00 67.62 91 SER A O 1
ATOM 693 N N . ILE A 1 92 ? 1.257 -8.967 12.056 1.00 68.38 92 ILE A N 1
ATOM 694 C CA . ILE A 1 92 ? 2.196 -7.980 11.514 1.00 68.38 92 ILE A CA 1
ATOM 695 C C . ILE A 1 92 ? 2.991 -7.333 12.657 1.00 68.38 92 ILE A C 1
ATOM 697 O O . ILE A 1 92 ? 2.421 -6.988 13.697 1.00 68.38 92 ILE A O 1
ATOM 701 N N . SER A 1 93 ? 4.300 -7.140 12.469 1.00 67.00 93 SER A N 1
ATOM 702 C CA . SER A 1 93 ? 5.116 -6.354 13.395 1.00 67.00 93 SER A CA 1
ATOM 703 C C . SER A 1 93 ? 4.705 -4.874 13.427 1.00 67.00 93 SER A C 1
ATOM 705 O O . SER A 1 93 ? 4.091 -4.326 12.514 1.00 67.00 93 SER A O 1
ATOM 707 N N . LYS A 1 94 ? 5.012 -4.190 14.530 1.00 76.06 94 LYS A N 1
ATOM 708 C CA . LYS A 1 94 ? 4.593 -2.801 14.743 1.00 76.06 94 LYS A CA 1
ATOM 709 C C . LYS A 1 94 ? 5.229 -1.870 13.696 1.00 76.06 94 LYS A C 1
ATOM 711 O O . LYS A 1 94 ? 6.452 -1.773 13.628 1.00 76.06 94 LYS A O 1
ATOM 716 N N . LEU A 1 95 ? 4.404 -1.143 12.938 1.00 83.25 95 LEU A N 1
ATOM 717 C CA . LEU A 1 95 ? 4.869 -0.074 12.047 1.00 83.25 95 LEU A CA 1
ATOM 718 C C . LEU A 1 95 ? 5.511 1.082 12.839 1.00 83.25 95 LEU A C 1
ATOM 720 O O . LEU A 1 95 ? 5.196 1.276 14.020 1.00 83.25 95 LEU A O 1
ATOM 724 N N . PRO A 1 96 ? 6.381 1.892 12.201 1.00 83.69 96 PRO A N 1
ATOM 725 C CA . PRO A 1 96 ? 6.813 3.164 12.770 1.00 83.69 96 PRO A CA 1
ATOM 726 C C . PRO A 1 96 ? 5.608 4.021 13.175 1.00 83.69 96 PRO A C 1
ATOM 728 O O . PRO A 1 96 ? 4.592 4.030 12.493 1.00 83.69 96 PRO A O 1
ATOM 731 N N . SER A 1 97 ? 5.728 4.798 14.251 1.00 75.12 97 SER A N 1
ATOM 732 C CA . SER A 1 97 ? 4.668 5.725 14.681 1.00 75.12 97 SER A CA 1
ATOM 733 C C . SER A 1 97 ? 4.532 6.972 13.795 1.00 75.12 97 SER A C 1
ATOM 735 O O . SER A 1 97 ? 3.690 7.821 14.059 1.00 75.12 97 SER A O 1
ATOM 737 N N . ASP A 1 98 ? 5.412 7.124 12.810 1.00 86.06 98 ASP A N 1
ATOM 738 C CA . ASP A 1 98 ? 5.573 8.312 11.979 1.00 86.06 98 ASP A CA 1
ATOM 739 C C . ASP A 1 98 ? 5.133 7.990 10.545 1.00 86.06 98 ASP A C 1
ATOM 741 O O . ASP A 1 98 ? 5.729 7.128 9.888 1.00 86.06 98 ASP A O 1
ATOM 745 N N . ASN A 1 99 ? 4.086 8.675 10.076 1.00 85.44 99 ASN A N 1
ATOM 746 C CA . ASN A 1 99 ? 3.497 8.457 8.755 1.00 85.44 99 ASN A CA 1
ATOM 747 C C . ASN A 1 99 ? 4.505 8.682 7.625 1.00 85.44 99 ASN A C 1
ATOM 749 O O . ASN A 1 99 ? 4.518 7.897 6.677 1.00 85.44 99 ASN A O 1
ATOM 753 N N . ASP A 1 100 ? 5.394 9.670 7.742 1.00 88.56 100 ASP A N 1
ATOM 754 C CA . ASP A 1 100 ? 6.378 9.966 6.696 1.00 88.56 100 ASP A CA 1
ATOM 755 C C . ASP A 1 100 ? 7.388 8.817 6.570 1.00 88.56 100 ASP A C 1
ATOM 757 O O . ASP A 1 100 ? 7.803 8.441 5.469 1.00 88.56 100 ASP A O 1
ATOM 761 N N . LYS A 1 101 ? 7.735 8.178 7.698 1.00 91.81 101 LYS A N 1
ATOM 762 C CA . LYS A 1 101 ? 8.581 6.975 7.702 1.00 91.81 101 LYS A CA 1
ATOM 763 C C . LYS A 1 101 ? 7.870 5.776 7.089 1.00 91.81 101 LYS A C 1
ATOM 765 O O . LYS A 1 101 ? 8.513 5.021 6.358 1.00 91.81 101 LYS A O 1
ATOM 770 N N . ILE A 1 102 ? 6.575 5.596 7.360 1.00 93.12 102 ILE A N 1
ATOM 771 C CA . ILE A 1 102 ? 5.775 4.535 6.730 1.00 93.12 102 ILE A CA 1
ATOM 772 C C . ILE A 1 102 ? 5.756 4.742 5.210 1.00 93.12 102 ILE A C 1
ATOM 774 O O . ILE A 1 102 ? 6.068 3.817 4.460 1.00 93.12 102 ILE A O 1
ATOM 778 N N . GLU A 1 103 ? 5.458 5.955 4.739 1.00 92.88 103 GLU A N 1
ATOM 779 C CA . GLU A 1 103 ? 5.423 6.262 3.305 1.00 92.88 103 GLU A CA 1
ATOM 780 C C . GLU A 1 103 ? 6.775 6.056 2.630 1.00 92.88 103 GLU A C 1
ATOM 782 O O . GLU A 1 103 ? 6.843 5.470 1.546 1.00 92.88 103 GLU A O 1
ATOM 787 N N . PHE A 1 104 ? 7.856 6.479 3.286 1.00 93.94 104 PHE A N 1
ATOM 788 C CA . PHE A 1 104 ? 9.206 6.241 2.800 1.00 93.94 104 PHE A CA 1
ATOM 789 C C . PHE A 1 104 ? 9.498 4.742 2.648 1.00 93.94 104 PHE A C 1
ATOM 791 O O . PHE A 1 104 ? 9.984 4.323 1.600 1.00 93.94 104 PHE A O 1
ATOM 798 N N . GLN A 1 105 ? 9.156 3.917 3.641 1.00 94.88 105 GLN A N 1
ATOM 799 C CA . GLN A 1 105 ? 9.367 2.466 3.581 1.00 94.88 105 GLN A CA 1
ATOM 800 C C . GLN A 1 105 ? 8.543 1.788 2.477 1.00 94.88 105 GLN A C 1
ATOM 802 O O . GLN A 1 105 ? 9.076 0.955 1.743 1.00 94.88 105 GLN A O 1
ATOM 807 N N . ILE A 1 106 ? 7.268 2.161 2.325 1.00 96.81 106 ILE A N 1
ATOM 808 C CA . ILE A 1 106 ? 6.394 1.649 1.255 1.00 96.81 106 ILE A CA 1
ATOM 809 C C . ILE A 1 106 ? 6.982 1.991 -0.113 1.00 96.81 106 ILE A C 1
ATOM 811 O O . ILE A 1 106 ? 7.069 1.135 -0.995 1.00 96.81 106 ILE A O 1
ATOM 815 N N . LYS A 1 107 ? 7.424 3.239 -0.286 1.00 96.62 107 LYS A N 1
ATOM 816 C CA . LYS A 1 107 ? 8.042 3.707 -1.524 1.00 96.62 107 LYS A CA 1
ATOM 817 C C . LYS A 1 107 ? 9.336 2.957 -1.836 1.00 96.62 107 LYS A C 1
ATOM 819 O O . LYS A 1 107 ? 9.524 2.533 -2.973 1.00 96.62 107 LYS A O 1
ATOM 824 N N . THR A 1 108 ? 10.196 2.761 -0.841 1.00 96.56 108 THR A N 1
ATOM 825 C CA . THR A 1 108 ? 11.436 1.988 -0.984 1.00 96.56 108 THR A CA 1
ATOM 826 C C . THR A 1 108 ? 11.138 0.574 -1.477 1.00 96.56 108 THR A C 1
ATOM 828 O O . THR A 1 108 ? 11.641 0.184 -2.528 1.00 96.56 108 THR A O 1
ATOM 831 N N . ARG A 1 109 ? 10.220 -0.145 -0.821 1.00 97.94 109 ARG A N 1
ATOM 832 C CA . ARG A 1 109 ? 9.819 -1.503 -1.229 1.00 97.94 109 ARG A CA 1
ATOM 833 C C . ARG A 1 109 ? 9.188 -1.556 -2.619 1.00 97.94 109 ARG A C 1
ATOM 835 O O . ARG A 1 109 ? 9.437 -2.488 -3.381 1.00 97.94 109 ARG A O 1
ATOM 842 N N . PHE A 1 110 ? 8.403 -0.548 -2.995 1.00 98.25 110 PHE A N 1
ATOM 843 C CA . PHE A 1 110 ? 7.856 -0.458 -4.348 1.00 98.25 110 PHE A CA 1
ATOM 844 C C . PHE A 1 110 ? 8.960 -0.391 -5.413 1.00 98.25 110 PHE A C 1
ATOM 846 O O . PHE A 1 110 ? 8.885 -1.090 -6.424 1.00 98.25 110 PHE A O 1
ATOM 853 N N . PHE A 1 111 ? 9.994 0.426 -5.196 1.00 97.88 111 PHE A N 1
ATOM 854 C CA . PHE A 1 111 ? 11.098 0.529 -6.150 1.00 97.88 111 PHE A CA 1
ATOM 855 C C . PHE A 1 111 ? 12.046 -0.671 -6.097 1.00 97.88 111 PHE A C 1
ATOM 857 O O . PHE A 1 111 ? 12.522 -1.078 -7.150 1.00 97.88 111 PHE A O 1
ATOM 864 N N . GLU A 1 112 ? 12.231 -1.308 -4.939 1.00 98.12 112 GLU A N 1
ATOM 865 C CA . GLU A 1 112 ? 12.910 -2.609 -4.848 1.00 98.12 112 GLU A CA 1
ATOM 866 C C . GLU A 1 112 ? 12.202 -3.674 -5.699 1.00 98.12 112 GLU A C 1
ATOM 868 O O . GLU A 1 112 ? 12.846 -4.435 -6.424 1.00 98.12 112 GLU A O 1
ATOM 873 N N . PHE A 1 113 ? 10.867 -3.709 -5.664 1.00 98.38 113 PHE A N 1
ATOM 874 C CA . PHE A 1 113 ? 10.082 -4.596 -6.517 1.00 98.38 113 PHE A CA 1
ATOM 875 C C . PHE A 1 113 ? 10.229 -4.246 -8.003 1.00 98.38 113 PHE A C 1
ATOM 877 O O . PHE A 1 113 ? 10.445 -5.137 -8.826 1.00 98.38 113 PHE A O 1
ATOM 884 N N . ALA A 1 114 ? 10.156 -2.960 -8.359 1.00 97.69 114 ALA A N 1
ATOM 885 C CA . ALA A 1 114 ? 10.355 -2.503 -9.734 1.00 97.69 114 ALA A CA 1
ATOM 886 C C . ALA A 1 114 ? 11.741 -2.906 -10.274 1.00 97.69 114 ALA A C 1
ATOM 888 O O . ALA A 1 114 ? 11.836 -3.466 -11.368 1.00 97.69 114 ALA A O 1
ATOM 889 N N . ASP A 1 115 ? 12.796 -2.702 -9.483 1.00 97.94 115 ASP A N 1
ATOM 890 C CA . ASP A 1 115 ? 14.158 -3.106 -9.828 1.00 97.94 115 ASP A CA 1
ATOM 891 C C . ASP A 1 115 ? 14.262 -4.643 -9.940 1.00 97.94 115 ASP A C 1
ATOM 893 O O . ASP A 1 115 ? 14.909 -5.154 -10.855 1.00 97.94 115 ASP A O 1
ATOM 897 N N . ASN A 1 116 ? 13.550 -5.415 -9.103 1.00 97.94 116 ASN A N 1
ATOM 898 C CA . ASN A 1 116 ? 13.474 -6.877 -9.236 1.00 97.94 116 ASN A CA 1
ATOM 899 C C . ASN A 1 116 ? 12.852 -7.321 -10.569 1.00 97.94 116 ASN A C 1
ATOM 901 O O . ASN A 1 116 ? 13.355 -8.251 -11.203 1.00 97.94 116 ASN A O 1
ATOM 905 N N . LEU A 1 117 ? 11.773 -6.667 -11.009 1.00 96.88 117 LEU A N 1
ATOM 906 C CA . LEU A 1 117 ? 11.135 -6.969 -12.292 1.00 96.88 117 LEU A CA 1
ATOM 907 C C . LEU A 1 117 ? 12.064 -6.667 -13.475 1.00 96.88 117 LEU A C 1
ATOM 909 O O . LEU A 1 117 ? 12.106 -7.453 -14.426 1.00 96.88 117 LEU A O 1
ATOM 913 N N . ILE A 1 118 ? 12.826 -5.573 -13.400 1.00 97.38 118 ILE A N 1
ATOM 914 C CA . ILE A 1 118 ? 13.824 -5.210 -14.414 1.00 97.38 118 ILE A CA 1
ATOM 915 C C . ILE A 1 118 ? 14.954 -6.242 -14.443 1.00 97.38 118 ILE A C 1
ATOM 917 O O . ILE A 1 118 ? 15.275 -6.782 -15.498 1.00 97.38 118 ILE A O 1
ATOM 921 N N . ASN A 1 119 ? 15.496 -6.603 -13.278 1.00 96.94 119 ASN A N 1
ATOM 922 C CA . ASN A 1 119 ? 16.571 -7.592 -13.167 1.00 96.94 119 ASN A CA 1
ATOM 923 C C . ASN A 1 119 ? 16.148 -8.982 -13.669 1.00 96.94 119 ASN A C 1
ATOM 925 O O . ASN A 1 119 ? 16.962 -9.728 -14.206 1.00 96.94 119 ASN A O 1
ATOM 929 N N . LYS A 1 120 ? 14.859 -9.324 -13.550 1.00 95.31 120 LYS A N 1
ATOM 930 C CA . LYS A 1 120 ? 14.268 -10.548 -14.116 1.00 95.31 120 LYS A CA 1
ATOM 931 C C . LYS A 1 120 ? 13.868 -10.420 -15.590 1.00 95.31 120 LYS A C 1
ATOM 933 O O . LYS A 1 120 ? 13.201 -11.312 -16.106 1.00 95.31 120 LYS A O 1
ATOM 938 N N . SER A 1 121 ? 14.236 -9.327 -16.262 1.00 93.50 121 SER A N 1
ATOM 939 C CA . SER A 1 121 ? 13.895 -9.042 -17.664 1.00 93.50 121 SER A CA 1
ATOM 940 C C . SER A 1 121 ? 12.387 -9.052 -17.962 1.00 93.50 121 SER A C 1
ATOM 942 O O . SER A 1 121 ? 11.981 -9.262 -19.102 1.00 93.50 121 SER A O 1
ATOM 944 N N . ARG A 1 122 ? 11.534 -8.813 -16.952 1.00 91.25 122 ARG A N 1
ATOM 945 C CA . ARG A 1 122 ? 10.084 -8.621 -17.158 1.00 91.25 122 ARG A CA 1
ATOM 946 C C . ARG A 1 122 ? 9.773 -7.237 -17.726 1.00 91.25 122 ARG A C 1
ATOM 948 O O . ARG A 1 122 ? 8.770 -7.065 -18.405 1.00 91.25 122 ARG A O 1
ATOM 955 N N . PHE A 1 123 ? 10.651 -6.279 -17.451 1.00 95.38 123 PHE A N 1
ATOM 956 C CA . PHE A 1 123 ? 10.678 -4.948 -18.043 1.00 95.38 123 PHE A CA 1
ATOM 957 C C . PHE A 1 123 ? 12.123 -4.587 -18.379 1.00 95.38 123 PHE A C 1
ATOM 959 O O . PHE A 1 123 ? 13.042 -5.065 -17.718 1.00 95.38 123 PHE A O 1
ATOM 966 N N . SER A 1 124 ? 12.339 -3.731 -19.376 1.00 95.25 124 SER A N 1
ATOM 967 C CA . SER A 1 124 ? 13.690 -3.274 -19.725 1.00 95.25 124 SER A CA 1
ATOM 968 C C . SER A 1 124 ? 14.122 -2.055 -18.908 1.00 95.25 124 SER A C 1
ATOM 970 O O . SER A 1 124 ? 15.314 -1.783 -18.786 1.00 95.25 124 SER A O 1
ATOM 972 N N . SER A 1 125 ? 13.173 -1.307 -18.338 1.00 96.25 125 SER A N 1
ATOM 973 C CA . SER A 1 125 ? 13.453 -0.080 -17.597 1.00 96.25 125 SER A CA 1
ATOM 974 C C . SER A 1 125 ? 12.293 0.358 -16.698 1.00 96.25 125 SER A C 1
ATOM 976 O O . SER A 1 125 ? 11.152 -0.084 -16.842 1.00 96.25 125 SER A O 1
ATOM 978 N N . LEU A 1 126 ? 12.566 1.329 -15.819 1.00 94.69 126 LEU A N 1
ATOM 979 C CA . LEU A 1 126 ? 11.527 2.020 -15.050 1.00 94.69 126 LEU A CA 1
ATOM 980 C C . LEU A 1 126 ? 10.548 2.787 -15.959 1.00 94.69 126 LEU A C 1
ATOM 982 O O . LEU A 1 126 ? 9.383 2.972 -15.610 1.00 94.69 126 LEU A O 1
ATOM 986 N N . TYR A 1 127 ? 11.002 3.209 -17.143 1.00 95.06 127 TYR A N 1
ATOM 987 C CA . TYR A 1 127 ? 10.131 3.815 -18.143 1.00 95.06 127 TYR A CA 1
ATOM 988 C C . TYR A 1 127 ? 9.081 2.820 -18.656 1.00 95.06 127 TYR A C 1
ATOM 990 O O . TYR A 1 127 ? 7.902 3.171 -18.692 1.00 95.06 127 TYR A O 1
ATOM 998 N N . ASP A 1 128 ? 9.467 1.581 -18.967 1.00 95.88 128 ASP A N 1
ATOM 999 C CA . ASP A 1 128 ? 8.525 0.558 -19.445 1.00 95.88 128 ASP A CA 1
ATOM 1000 C C . ASP A 1 128 ? 7.485 0.212 -18.378 1.00 95.88 128 ASP A C 1
ATOM 1002 O O . ASP A 1 128 ? 6.301 0.078 -18.689 1.00 95.88 128 ASP A O 1
ATOM 1006 N N . ILE A 1 129 ? 7.904 0.181 -17.109 1.00 95.56 129 ILE A N 1
ATOM 1007 C CA . ILE A 1 129 ? 6.992 0.056 -15.968 1.00 95.56 129 ILE A CA 1
ATOM 1008 C C . ILE A 1 129 ? 6.006 1.230 -15.942 1.00 95.56 129 ILE A C 1
ATOM 1010 O O . ILE A 1 129 ? 4.796 1.002 -15.929 1.00 95.56 129 ILE A O 1
ATOM 1014 N N . SER A 1 130 ? 6.485 2.482 -15.999 1.00 94.81 130 SER A N 1
ATOM 1015 C CA . SER A 1 130 ? 5.594 3.657 -15.989 1.00 94.81 130 SER A CA 1
ATOM 1016 C C . SER A 1 130 ? 4.583 3.626 -17.138 1.00 94.81 130 SER A C 1
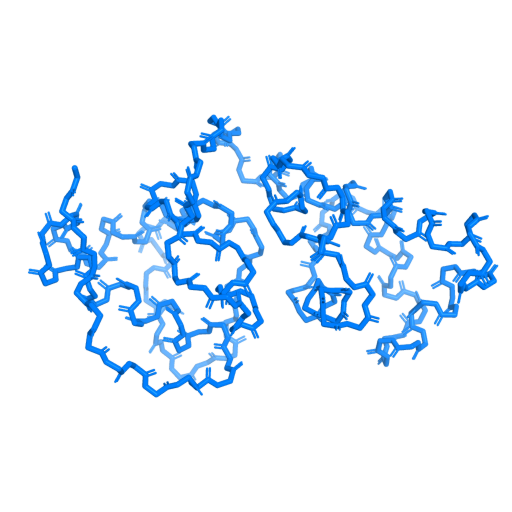ATOM 1018 O O . SER A 1 130 ? 3.396 3.868 -16.930 1.00 94.81 130 SER A O 1
ATOM 1020 N N . LYS A 1 131 ? 5.031 3.224 -18.334 1.00 94.62 131 LYS A N 1
ATOM 1021 C CA . LYS A 1 131 ? 4.180 3.070 -19.512 1.00 94.62 131 LYS A CA 1
ATOM 1022 C C . LYS A 1 131 ? 3.126 1.984 -19.304 1.00 94.62 131 LYS A C 1
ATOM 1024 O O . LYS A 1 131 ? 1.973 2.211 -19.655 1.00 94.62 131 LYS A O 1
ATOM 1029 N N . SER A 1 132 ? 3.492 0.844 -18.713 1.00 93.62 132 SER A N 1
ATOM 1030 C CA . SER A 1 132 ? 2.548 -0.251 -18.441 1.00 93.62 132 SER A CA 1
ATOM 1031 C C . SER A 1 132 ? 1.431 0.143 -17.470 1.00 93.62 132 SER A C 1
ATOM 1033 O O . SER A 1 132 ? 0.301 -0.302 -17.633 1.00 93.62 132 SER A O 1
ATOM 1035 N N . MET A 1 133 ? 1.720 1.051 -16.533 1.00 91.94 133 MET A N 1
ATOM 1036 C CA . MET A 1 133 ? 0.741 1.616 -15.597 1.00 91.94 133 MET A CA 1
ATOM 1037 C C . MET A 1 133 ? -0.131 2.721 -16.209 1.00 91.94 133 MET A C 1
ATOM 1039 O O . MET A 1 133 ? -1.033 3.220 -15.542 1.00 91.94 133 MET A O 1
ATOM 1043 N N . GLY A 1 134 ? 0.166 3.174 -17.433 1.00 90.94 134 GLY A N 1
ATOM 1044 C CA . GLY A 1 134 ? -0.457 4.370 -18.011 1.00 90.94 134 GLY A CA 1
ATOM 1045 C C . GLY A 1 134 ? -0.022 5.676 -17.331 1.00 90.94 134 GLY A C 1
ATOM 1046 O O . GLY A 1 134 ? -0.751 6.663 -17.352 1.00 90.94 134 GLY A O 1
ATOM 1047 N N . VAL A 1 135 ? 1.161 5.690 -16.716 1.00 90.50 135 VAL A N 1
ATOM 1048 C CA . VAL A 1 135 ? 1.696 6.809 -15.933 1.00 90.50 135 VAL A CA 1
ATOM 1049 C C . VAL A 1 135 ? 2.761 7.543 -16.742 1.00 90.50 135 VAL A C 1
ATOM 1051 O O . VAL A 1 135 ? 3.611 6.935 -17.395 1.00 90.50 135 VAL A O 1
ATOM 1054 N N . HIS A 1 136 ? 2.764 8.877 -16.679 1.00 91.56 136 HIS A N 1
ATOM 1055 C CA . HIS A 1 136 ? 3.803 9.662 -17.340 1.00 91.56 136 HIS A CA 1
ATOM 1056 C C . HIS A 1 136 ? 5.176 9.374 -16.716 1.00 91.56 136 HIS A C 1
ATOM 1058 O O . HIS A 1 136 ? 5.330 9.451 -15.497 1.00 91.56 136 HIS A O 1
ATOM 1064 N N . ARG A 1 137 ? 6.204 9.136 -17.545 1.00 90.88 137 ARG A N 1
ATOM 1065 C CA . ARG A 1 137 ? 7.574 8.818 -17.098 1.00 90.88 137 ARG A CA 1
ATOM 1066 C C . ARG A 1 137 ? 8.035 9.713 -15.949 1.00 90.88 137 ARG A C 1
ATOM 1068 O O . ARG A 1 137 ? 8.431 9.220 -14.898 1.00 90.88 137 ARG A O 1
ATOM 1075 N N . GLN A 1 138 ? 7.945 11.031 -16.132 1.00 92.12 138 GLN A N 1
ATOM 1076 C CA . GLN A 1 138 ? 8.439 11.993 -15.147 1.00 92.12 138 GLN A CA 1
ATOM 1077 C C . GLN A 1 138 ? 7.763 11.839 -13.781 1.00 92.12 138 GLN A C 1
ATOM 1079 O O . GLN A 1 138 ? 8.408 12.085 -12.769 1.00 92.12 138 GLN A O 1
ATOM 1084 N N . GLN A 1 139 ? 6.500 11.409 -13.730 1.00 92.56 139 GLN A N 1
ATOM 1085 C CA . GLN A 1 139 ? 5.791 11.206 -12.470 1.00 92.56 139 GLN A CA 1
ATOM 1086 C C . GLN A 1 139 ? 6.466 10.112 -11.639 1.00 92.56 139 GLN A C 1
ATOM 1088 O O . GLN A 1 139 ? 6.764 10.341 -10.470 1.00 92.56 139 GLN A O 1
ATOM 1093 N N . LEU A 1 140 ? 6.775 8.962 -12.248 1.00 93.81 140 LEU A N 1
ATOM 1094 C CA . LEU A 1 140 ? 7.383 7.836 -11.538 1.00 93.81 140 LEU A CA 1
ATOM 1095 C C . LEU A 1 140 ? 8.820 8.137 -11.085 1.00 93.81 140 LEU A C 1
ATOM 1097 O O . LEU A 1 140 ? 9.181 7.825 -9.953 1.00 93.81 140 LEU A O 1
ATOM 1101 N N . TYR A 1 141 ? 9.612 8.807 -11.928 1.00 94.00 141 TYR A N 1
ATOM 1102 C CA . TYR A 1 141 ? 10.958 9.266 -11.554 1.00 94.00 141 TYR A CA 1
ATOM 1103 C C . TYR A 1 141 ? 10.914 10.308 -10.431 1.00 94.00 141 TYR A C 1
ATOM 1105 O O . TYR A 1 141 ? 11.655 10.201 -9.461 1.00 94.00 141 TYR A O 1
ATOM 1113 N N . THR A 1 142 ? 9.983 11.263 -10.508 1.00 94.88 142 THR A N 1
ATOM 1114 C CA . THR A 1 142 ? 9.804 12.278 -9.461 1.00 94.88 142 THR A CA 1
ATOM 1115 C C . THR A 1 142 ? 9.435 11.633 -8.127 1.00 94.88 142 THR A C 1
ATOM 1117 O O . THR A 1 142 ? 9.966 12.039 -7.100 1.00 94.88 142 THR A O 1
ATOM 1120 N N . ILE A 1 143 ? 8.564 10.616 -8.125 1.00 95.25 143 ILE A N 1
ATOM 1121 C CA . ILE A 1 143 ? 8.246 9.849 -6.912 1.00 95.25 143 ILE A CA 1
ATOM 1122 C C . ILE A 1 143 ? 9.506 9.146 -6.386 1.00 95.25 143 ILE A C 1
ATOM 1124 O O . ILE A 1 143 ? 9.783 9.235 -5.193 1.00 95.25 143 ILE A O 1
ATOM 1128 N N . LYS A 1 144 ? 10.297 8.502 -7.259 1.00 94.88 144 LYS A N 1
ATOM 1129 C CA . LYS A 1 144 ? 11.537 7.804 -6.872 1.00 94.88 144 LYS A CA 1
ATOM 1130 C C . LYS A 1 144 ? 12.547 8.730 -6.193 1.00 94.88 144 LYS A C 1
ATOM 1132 O O . LYS A 1 144 ? 13.125 8.359 -5.178 1.00 94.88 144 LYS A O 1
ATOM 1137 N N . GLU A 1 145 ? 12.753 9.918 -6.749 1.00 93.31 145 GLU A N 1
ATOM 1138 C CA . GLU A 1 145 ? 13.821 10.834 -6.332 1.00 93.31 145 GLU A CA 1
ATOM 1139 C C . GLU A 1 145 ? 13.423 11.739 -5.161 1.00 93.31 145 GLU A C 1
ATOM 1141 O O . GLU A 1 145 ? 14.268 12.114 -4.349 1.00 93.31 145 GLU A O 1
ATOM 1146 N N .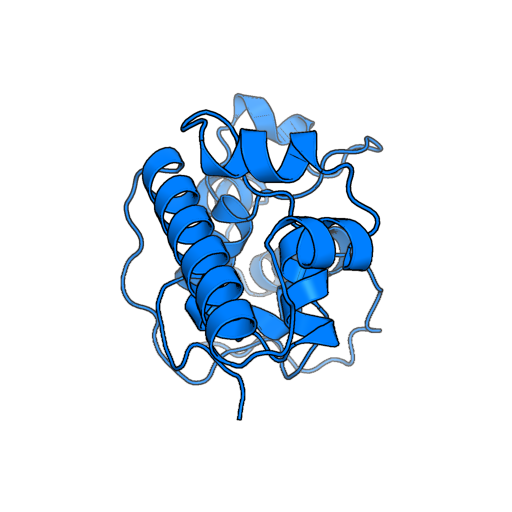 ARG A 1 146 ? 12.143 12.110 -5.054 1.00 92.25 146 ARG A N 1
ATOM 1147 C CA . ARG A 1 146 ? 11.690 13.086 -4.059 1.00 92.25 146 ARG A CA 1
ATOM 1148 C C . ARG A 1 146 ? 11.141 12.425 -2.810 1.00 92.25 146 ARG A C 1
ATOM 1150 O O . ARG A 1 146 ? 10.209 11.626 -2.872 1.00 92.25 146 ARG A O 1
ATOM 1157 N N . VAL A 1 147 ? 11.663 12.822 -1.650 1.00 86.06 147 VAL A N 1
ATOM 1158 C CA . VAL A 1 147 ? 11.212 12.316 -0.344 1.00 86.06 147 VAL A CA 1
ATOM 1159 C C . VAL A 1 147 ? 9.760 12.712 -0.062 1.00 86.06 147 VAL A C 1
ATOM 1161 O O . VAL A 1 147 ? 8.991 11.853 0.347 1.00 86.06 147 VAL A O 1
ATOM 1164 N N . ASP A 1 148 ? 9.368 13.945 -0.398 1.00 86.62 148 ASP A N 1
ATOM 1165 C CA . ASP A 1 148 ? 8.031 14.520 -0.162 1.00 86.62 148 ASP A CA 1
ATOM 1166 C C . ASP A 1 148 ? 6.923 13.977 -1.081 1.00 86.62 148 ASP A C 1
ATOM 1168 O O . ASP A 1 148 ? 5.773 14.407 -1.004 1.00 86.62 148 ASP A O 1
ATOM 1172 N N . LYS A 1 149 ? 7.265 13.078 -2.010 1.00 90.00 149 LYS A N 1
ATOM 1173 C CA . LYS A 1 149 ? 6.309 12.487 -2.944 1.00 90.00 149 LYS A CA 1
ATOM 1174 C C . LYS A 1 149 ? 5.933 11.081 -2.505 1.00 90.00 149 LYS A C 1
ATOM 1176 O O . LYS A 1 149 ? 6.757 10.163 -2.530 1.00 90.00 149 LYS A O 1
ATOM 1181 N N . SER A 1 150 ? 4.662 10.936 -2.151 1.00 89.94 150 SER A N 1
ATOM 1182 C CA . SER A 1 150 ? 4.026 9.672 -1.797 1.00 89.94 150 SER A CA 1
ATOM 1183 C C . SER A 1 150 ? 3.701 8.852 -3.044 1.00 89.94 150 SER A C 1
ATOM 1185 O O . SER A 1 150 ? 3.391 9.391 -4.111 1.00 89.94 150 SER A O 1
ATOM 1187 N N . LEU A 1 151 ? 3.745 7.531 -2.895 1.00 93.56 151 LEU A N 1
ATOM 1188 C CA . LEU A 1 151 ? 3.335 6.593 -3.932 1.00 93.56 151 LEU A CA 1
ATOM 1189 C C . LEU A 1 151 ? 1.796 6.543 -4.025 1.00 93.56 151 LEU A C 1
ATOM 1191 O O . LEU A 1 151 ? 1.144 6.226 -3.026 1.00 93.56 151 LEU A O 1
ATOM 1195 N N . PRO A 1 152 ? 1.192 6.809 -5.197 1.00 91.19 152 PRO A N 1
ATOM 1196 C CA . PRO A 1 152 ? -0.254 6.709 -5.361 1.00 91.19 152 PRO A CA 1
ATOM 1197 C C . PRO A 1 152 ? -0.766 5.260 -5.243 1.00 91.19 152 PRO A C 1
ATOM 1199 O O . PRO A 1 152 ? -0.166 4.362 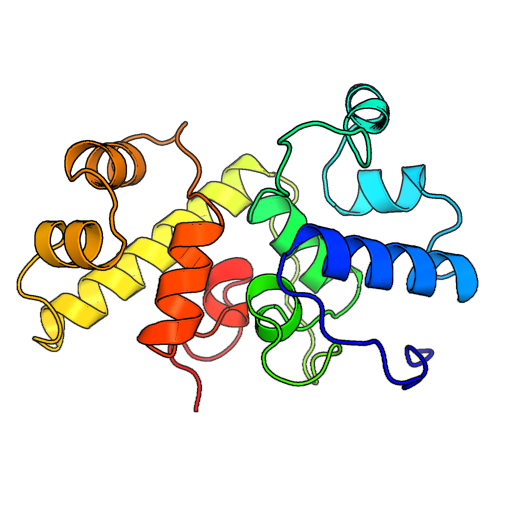-5.842 1.00 91.19 152 PRO A O 1
ATOM 1202 N N . PRO A 1 153 ? -1.918 5.019 -4.583 1.00 90.81 153 PRO A N 1
ATOM 1203 C CA . PRO A 1 153 ? -2.465 3.671 -4.410 1.00 90.81 153 PRO A CA 1
ATOM 1204 C C . PRO A 1 153 ? -2.697 2.898 -5.713 1.00 90.81 153 PRO A C 1
ATOM 1206 O O . PRO A 1 153 ? -2.432 1.701 -5.762 1.00 90.81 153 PRO A O 1
ATOM 1209 N N . HIS A 1 154 ? -3.116 3.568 -6.793 1.00 89.06 154 HIS A N 1
ATOM 1210 C CA . HIS A 1 154 ? -3.353 2.902 -8.081 1.00 89.06 154 HIS A CA 1
ATOM 1211 C C . HIS A 1 154 ? -2.079 2.276 -8.681 1.00 89.06 154 HIS A C 1
ATOM 1213 O O . HIS A 1 154 ? -2.164 1.246 -9.343 1.00 89.06 154 HIS A O 1
ATOM 1219 N N . MET A 1 155 ? -0.893 2.853 -8.435 1.00 93.62 155 MET A N 1
ATOM 1220 C CA . MET A 1 155 ? 0.374 2.273 -8.906 1.00 93.62 155 MET A CA 1
ATOM 1221 C C . MET A 1 155 ? 0.711 0.992 -8.136 1.00 93.62 155 MET A C 1
ATOM 1223 O O . MET A 1 155 ? 1.184 0.021 -8.725 1.00 93.62 155 MET A O 1
ATOM 1227 N N . ALA A 1 156 ? 0.438 0.970 -6.826 1.00 95.00 156 ALA A N 1
ATOM 1228 C CA . ALA A 1 156 ? 0.566 -0.236 -6.015 1.00 95.00 156 ALA A CA 1
ATOM 1229 C C . ALA A 1 156 ? -0.434 -1.308 -6.468 1.00 95.00 156 ALA A C 1
AT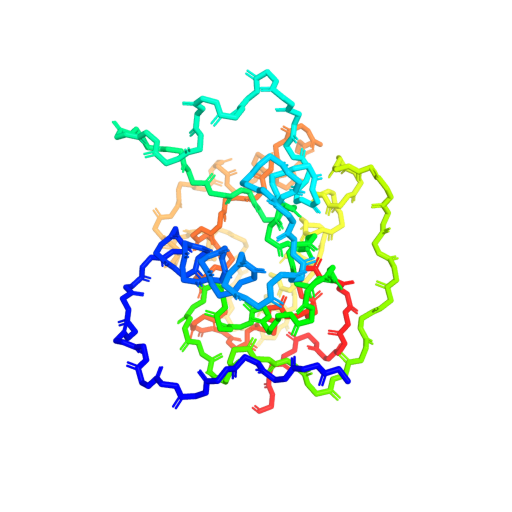OM 1231 O O . ALA A 1 156 ? -0.026 -2.440 -6.724 1.00 95.00 156 ALA A O 1
ATOM 1232 N N . ALA A 1 157 ? -1.708 -0.939 -6.638 1.00 93.00 157 ALA A N 1
ATOM 1233 C CA . ALA A 1 157 ? -2.759 -1.838 -7.111 1.00 93.00 157 ALA A CA 1
ATOM 1234 C C . ALA A 1 157 ? -2.392 -2.486 -8.454 1.00 93.00 157 ALA A C 1
ATOM 1236 O O . ALA A 1 157 ? -2.472 -3.704 -8.587 1.00 93.00 157 ALA A O 1
ATOM 1237 N N . PHE A 1 158 ? -1.864 -1.706 -9.404 1.00 93.62 158 PHE A N 1
ATOM 1238 C CA . PHE A 1 158 ? -1.386 -2.234 -10.681 1.00 93.62 158 PHE A CA 1
ATOM 1239 C C . PHE A 1 158 ? -0.329 -3.335 -10.508 1.00 93.62 158 PHE A C 1
ATOM 1241 O O . PHE A 1 158 ? -0.443 -4.396 -11.123 1.00 93.62 158 PHE A O 1
ATOM 1248 N N . MET A 1 159 ? 0.687 -3.116 -9.663 1.00 95.38 159 MET A N 1
ATOM 1249 C CA . MET A 1 159 ? 1.738 -4.114 -9.417 1.00 95.38 159 MET A CA 1
ATOM 1250 C C . MET A 1 159 ? 1.203 -5.368 -8.723 1.00 95.38 159 MET A C 1
ATOM 1252 O O . MET A 1 159 ? 1.620 -6.489 -9.031 1.00 95.38 159 MET A O 1
ATOM 1256 N N . ILE A 1 160 ? 0.274 -5.176 -7.791 1.00 94.69 160 ILE A N 1
ATOM 1257 C CA . ILE A 1 160 ? -0.391 -6.249 -7.060 1.00 94.69 160 ILE A CA 1
ATOM 1258 C C . ILE A 1 160 ? -1.202 -7.104 -8.040 1.00 94.69 160 ILE A C 1
ATOM 1260 O O . ILE A 1 160 ? -1.045 -8.321 -8.054 1.00 94.69 160 ILE A O 1
ATOM 1264 N N . GLU A 1 161 ? -2.012 -6.504 -8.904 1.00 92.06 161 GLU A N 1
ATOM 1265 C CA . GLU A 1 161 ? -2.879 -7.220 -9.849 1.00 92.06 161 GLU A CA 1
ATOM 1266 C C . GLU A 1 161 ? -2.105 -7.894 -10.985 1.00 92.06 161 GLU A C 1
ATOM 1268 O O . GLU A 1 161 ? -2.364 -9.053 -11.299 1.00 92.06 161 GLU A O 1
ATOM 1273 N N . ASN A 1 162 ? -1.127 -7.203 -11.577 1.00 93.31 162 ASN A N 1
ATOM 1274 C CA . ASN A 1 162 ? -0.524 -7.627 -12.846 1.00 93.31 162 ASN A CA 1
ATOM 1275 C C . ASN A 1 162 ? 0.824 -8.338 -12.687 1.00 93.31 162 ASN A C 1
ATOM 1277 O O . ASN A 1 162 ? 1.286 -9.014 -13.608 1.00 93.31 162 ASN A O 1
ATOM 1281 N N . HIS A 1 163 ? 1.477 -8.197 -11.531 1.00 94.69 163 HIS A N 1
ATOM 1282 C CA . HIS A 1 163 ? 2.844 -8.687 -11.334 1.00 94.69 163 HIS A CA 1
ATOM 1283 C C . HIS A 1 163 ? 3.025 -9.539 -10.076 1.00 94.69 163 HIS A C 1
ATOM 1285 O O . HIS A 1 163 ? 4.159 -9.875 -9.728 1.00 94.69 163 HIS A O 1
ATOM 1291 N N . ALA A 1 164 ? 1.916 -9.941 -9.446 1.00 94.69 164 ALA A N 1
ATOM 1292 C CA . ALA A 1 164 ? 1.886 -10.774 -8.246 1.00 94.69 164 ALA A CA 1
ATOM 1293 C C . ALA A 1 164 ? 2.677 -10.184 -7.064 1.00 94.69 164 ALA A C 1
ATOM 1295 O O . ALA A 1 164 ? 3.188 -10.931 -6.228 1.00 94.69 164 ALA A O 1
ATOM 1296 N N . LEU A 1 165 ? 2.771 -8.852 -6.978 1.00 97.31 165 LEU A N 1
ATOM 1297 C CA . LEU A 1 165 ? 3.293 -8.186 -5.787 1.00 97.31 165 LEU A CA 1
ATOM 1298 C C . LEU A 1 165 ? 2.415 -8.538 -4.583 1.00 97.31 165 LEU A C 1
ATOM 1300 O O . LEU A 1 165 ? 1.187 -8.435 -4.639 1.00 97.31 165 LEU A O 1
ATOM 1304 N N . ASN A 1 166 ? 3.046 -8.942 -3.485 1.00 96.44 166 ASN A N 1
ATOM 1305 C CA . ASN A 1 166 ? 2.364 -9.136 -2.218 1.00 96.44 166 ASN A CA 1
ATOM 1306 C C . ASN A 1 166 ? 2.132 -7.786 -1.538 1.00 96.44 166 ASN A C 1
ATOM 1308 O O . ASN A 1 166 ? 3.078 -7.110 -1.129 1.00 96.44 166 ASN A O 1
ATOM 1312 N N . ALA A 1 167 ? 0.863 -7.405 -1.391 1.00 95.44 167 ALA A N 1
ATOM 1313 C CA . ALA A 1 167 ? 0.499 -6.150 -0.751 1.00 95.44 167 ALA A CA 1
ATOM 1314 C C . ALA A 1 167 ? 0.918 -6.102 0.728 1.00 95.44 167 ALA A C 1
ATOM 1316 O O . ALA A 1 167 ? 1.255 -5.027 1.213 1.00 95.44 167 ALA A O 1
ATOM 1317 N N . ASN A 1 168 ? 0.946 -7.242 1.434 1.00 94.06 168 ASN A N 1
ATOM 1318 C CA . ASN A 1 168 ? 1.392 -7.274 2.831 1.00 94.06 168 ASN A CA 1
ATOM 1319 C C . ASN A 1 168 ? 2.875 -6.899 2.908 1.00 94.06 168 ASN A C 1
ATOM 1321 O O . ASN A 1 168 ? 3.235 -5.953 3.601 1.00 94.06 168 ASN A O 1
ATOM 1325 N N . TRP A 1 169 ? 3.715 -7.524 2.081 1.00 95.94 169 TRP A N 1
ATOM 1326 C CA . TRP A 1 169 ? 5.132 -7.171 2.007 1.00 95.94 169 TRP A CA 1
ATOM 1327 C C . TRP A 1 169 ? 5.331 -5.705 1.612 1.00 95.94 169 TRP A C 1
ATOM 1329 O O . TRP A 1 169 ? 6.096 -4.990 2.252 1.00 95.94 169 TRP A O 1
ATOM 1339 N N . LEU A 1 170 ? 4.593 -5.211 0.612 1.00 97.50 170 LEU A N 1
ATOM 1340 C CA . LEU A 1 170 ? 4.690 -3.816 0.184 1.00 97.50 170 LEU A CA 1
ATOM 1341 C C . LEU A 1 170 ? 4.338 -2.835 1.314 1.00 97.50 170 LEU A C 1
ATOM 1343 O O . LEU A 1 170 ? 5.080 -1.880 1.559 1.00 97.50 170 LEU A O 1
ATOM 1347 N N . LEU A 1 171 ? 3.199 -3.033 1.977 1.00 95.19 171 LEU A N 1
ATOM 1348 C CA . LEU A 1 171 ? 2.667 -2.062 2.931 1.00 95.19 171 LEU A CA 1
ATOM 1349 C C . LEU A 1 171 ? 3.331 -2.162 4.299 1.00 95.19 171 LEU A C 1
ATOM 1351 O O . LEU A 1 171 ? 3.585 -1.132 4.922 1.00 95.19 171 LEU A O 1
ATOM 1355 N N . THR A 1 172 ? 3.659 -3.371 4.747 1.00 91.75 172 THR A N 1
ATOM 1356 C CA . THR A 1 172 ? 4.098 -3.602 6.127 1.00 91.75 172 THR A CA 1
ATOM 1357 C C . THR A 1 172 ? 5.502 -4.180 6.238 1.00 91.75 172 THR A C 1
ATOM 1359 O O . THR A 1 172 ? 6.113 -4.079 7.295 1.00 91.75 172 THR A O 1
ATOM 1362 N N . GLY A 1 173 ? 6.058 -4.706 5.145 1.00 92.19 173 GLY A N 1
ATOM 1363 C CA . GLY A 1 173 ? 7.341 -5.410 5.145 1.00 92.19 173 GLY A CA 1
ATOM 1364 C C . GLY A 1 173 ? 7.234 -6.886 5.532 1.00 92.19 173 GLY A C 1
ATOM 1365 O O . GLY A 1 173 ? 8.257 -7.561 5.567 1.00 92.19 173 GLY A O 1
ATOM 1366 N N . GLU A 1 174 ? 6.027 -7.393 5.791 1.00 90.00 174 GLU A N 1
ATOM 1367 C CA . GLU A 1 174 ? 5.809 -8.772 6.236 1.00 90.00 174 GLU A CA 1
ATOM 1368 C C . GLU A 1 174 ? 5.530 -9.743 5.084 1.00 90.00 174 GLU A C 1
ATOM 1370 O O . GLU A 1 174 ? 4.752 -9.461 4.167 1.00 90.00 174 GLU A O 1
ATOM 1375 N N . GLY A 1 175 ? 6.109 -10.941 5.182 1.00 90.75 175 GLY A N 1
ATOM 1376 C CA . GLY A 1 175 ? 5.972 -12.011 4.193 1.00 90.75 175 GLY A CA 1
ATOM 1377 C C . GLY A 1 175 ? 6.913 -11.876 2.991 1.00 90.75 175 GLY A C 1
ATOM 1378 O O . GLY A 1 175 ? 7.862 -11.098 2.996 1.00 90.75 175 GLY A O 1
ATOM 1379 N N . ASP A 1 176 ? 6.658 -12.669 1.950 1.00 94.69 176 ASP A N 1
ATOM 1380 C CA . ASP A 1 176 ? 7.470 -12.678 0.728 1.00 94.69 176 ASP A CA 1
ATOM 1381 C C . ASP A 1 176 ? 7.070 -11.528 -0.217 1.00 94.69 176 ASP A C 1
ATOM 1383 O O . ASP A 1 176 ? 5.889 -11.199 -0.330 1.00 94.69 176 ASP A O 1
ATOM 1387 N N . MET A 1 177 ? 8.036 -10.965 -0.958 1.00 96.81 177 MET A N 1
ATOM 1388 C CA . MET A 1 177 ? 7.814 -9.916 -1.975 1.00 96.81 177 MET A CA 1
ATOM 1389 C C . MET A 1 177 ? 6.777 -10.323 -3.033 1.00 96.81 177 MET A C 1
ATOM 1391 O O . MET A 1 177 ? 5.942 -9.518 -3.446 1.00 96.81 177 MET A O 1
ATOM 1395 N N . PHE A 1 178 ? 6.833 -11.576 -3.479 1.00 96.44 178 PHE A N 1
ATOM 1396 C CA . PHE A 1 178 ? 5.892 -12.137 -4.442 1.00 96.44 178 PHE A CA 1
ATOM 1397 C C . PHE A 1 178 ? 4.844 -12.968 -3.713 1.00 96.44 178 PHE A C 1
ATOM 1399 O O . PHE A 1 178 ? 5.167 -13.713 -2.788 1.00 96.44 178 PHE A O 1
ATOM 1406 N N . ARG A 1 179 ? 3.593 -12.878 -4.165 1.00 91.75 179 ARG A N 1
ATOM 1407 C CA . ARG A 1 179 ? 2.557 -13.822 -3.744 1.00 91.75 179 ARG A CA 1
ATOM 1408 C C . ARG A 1 179 ? 2.843 -15.200 -4.328 1.00 91.75 179 ARG A 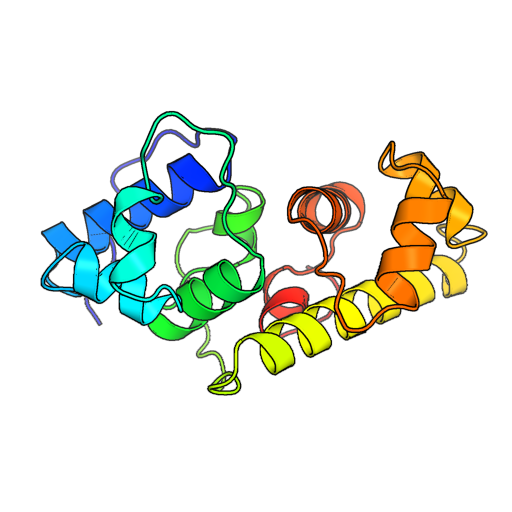C 1
ATOM 1410 O O . ARG A 1 179 ? 3.337 -15.299 -5.453 1.00 91.75 179 ARG A O 1
ATOM 1417 N N . ARG A 1 180 ? 2.542 -16.223 -3.533 1.00 79.00 180 ARG A N 1
ATOM 1418 C CA . ARG A 1 180 ? 2.583 -17.627 -3.946 1.00 79.00 180 ARG A CA 1
ATOM 1419 C C . ARG A 1 180 ? 1.326 -18.001 -4.715 1.00 79.00 180 ARG A C 1
ATOM 1421 O O . ARG A 1 180 ? 0.282 -17.360 -4.458 1.00 79.00 180 ARG A O 1
#

Radius of gyration: 16.4 Å; chains: 1; bounding box: 38×36×39 Å

pLDDT: mean 83.8, std 17.11, range [31.72, 98.38]

Sequence (180 aa):
MPKLSNKAISVNKNIEDRVDIIKKGLLDSKNVKSGREFAESIGYLDSNLAKIGGSGNYSYSLSSIALLCVNFNINANWIVCGIGDTEQDFSISKLPSDNDKIEFQIKTRFFEFADNLINKSRFSSLYDISKSMGVHRQQLYTIKERVDKSLPPHMAAFMIENHALNANWLLTGEGDMFRR

Foldseek 3Di:
DDDQDPPDDPQDFALLVVLVVVLVSCCVVVVDVDPQSLCVQLPDDPVCSVVRPPPDPDDDALSSLLSCCQSVQFFQLCSLGNPDDGHDPDHFDDDDPDSLSLQQQLLVLLVVVVVVCCVVVVDVDPCRLCVQLVHDSVLNVCCNPDSPHGDDSSSVNCCVVPVQARSCCSRRVDDDRGDD